Protein AF-A0A1Q7WJW2-F1 (afdb_monomer)

Mean predicted aligned error: 6.08 Å

Nearest PDB structures (foldseek):
  6jx6-assembly1_A  TM=2.448E-01  e=3.900E+00  Homo sapiens
  6v1v-assembly1_A  TM=2.807E-01  e=9.967E+00  Bacillus thuringiensis

Structure (mmCIF, N/CA/C/O backbone):
data_AF-A0A1Q7WJW2-F1
#
_entry.id   AF-A0A1Q7WJW2-F1
#
loop_
_atom_site.group_PDB
_atom_site.id
_atom_site.type_symbol
_atom_site.label_atom_id
_atom_site.label_alt_id
_atom_site.label_comp_id
_atom_site.label_asym_id
_atom_site.label_entity_id
_atom_site.label_seq_id
_atom_site.pdbx_PDB_ins_code
_atom_site.Cartn_x
_atom_site.Cartn_y
_atom_site.Cartn_z
_atom_site.occupancy
_atom_site.B_iso_or_equiv
_atom_site.auth_seq_id
_atom_site.auth_comp_id
_atom_site.auth_asym_id
_atom_site.auth_atom_id
_atom_site.pdbx_PDB_model_num
ATOM 1 N N . MET A 1 1 ? 32.948 28.980 -20.065 1.00 37.31 1 MET A N 1
ATOM 2 C CA . MET A 1 1 ? 31.942 28.128 -20.731 1.00 37.31 1 MET A CA 1
ATOM 3 C C . MET A 1 1 ? 31.230 27.360 -19.640 1.00 37.31 1 MET A C 1
ATOM 5 O O . MET A 1 1 ? 31.871 26.592 -18.935 1.00 37.31 1 MET A O 1
ATOM 9 N N . SER A 1 2 ? 29.966 27.698 -19.412 1.00 42.59 2 SER A N 1
ATOM 10 C CA . SER A 1 2 ? 29.144 27.151 -18.337 1.00 42.59 2 SER A CA 1
ATOM 11 C C . SER A 1 2 ? 28.690 25.743 -18.708 1.00 42.59 2 SER A C 1
ATOM 13 O O . SER A 1 2 ? 27.810 25.593 -19.547 1.00 42.59 2 SER A O 1
ATOM 15 N N . ASN A 1 3 ? 29.273 24.720 -18.085 1.00 44.12 3 ASN A N 1
ATOM 16 C CA . ASN A 1 3 ? 28.692 23.379 -18.080 1.00 44.12 3 ASN A CA 1
ATOM 17 C C . ASN A 1 3 ? 27.648 23.322 -16.958 1.00 44.12 3 ASN A C 1
ATOM 19 O O . ASN A 1 3 ? 27.916 22.808 -15.877 1.00 44.12 3 ASN A O 1
ATOM 23 N N . MET A 1 4 ? 26.467 23.893 -17.202 1.00 45.50 4 MET A N 1
ATOM 24 C CA . MET A 1 4 ? 25.261 23.477 -16.486 1.00 45.50 4 MET A CA 1
ATOM 25 C C . MET A 1 4 ? 24.788 22.208 -17.185 1.00 45.50 4 MET A C 1
ATOM 27 O O . MET A 1 4 ? 24.031 22.258 -18.144 1.00 45.50 4 MET A O 1
ATOM 31 N N . SER A 1 5 ? 25.351 21.074 -16.778 1.00 45.34 5 SER A N 1
ATOM 32 C CA . SER A 1 5 ? 24.809 19.770 -17.132 1.00 45.34 5 SER A CA 1
ATOM 33 C C . SER A 1 5 ? 23.438 19.650 -16.478 1.00 45.34 5 SER A C 1
ATOM 35 O O . SER A 1 5 ? 23.337 19.627 -15.252 1.00 45.34 5 SER A O 1
ATOM 37 N N . ASP A 1 6 ? 22.412 19.627 -17.321 1.00 40.34 6 ASP A N 1
ATOM 38 C CA . ASP A 1 6 ? 21.013 19.401 -16.995 1.00 40.34 6 ASP A CA 1
ATOM 39 C C . ASP A 1 6 ? 20.859 18.199 -16.054 1.00 40.34 6 ASP A C 1
ATOM 41 O O . ASP A 1 6 ? 20.886 17.039 -16.468 1.00 40.34 6 ASP A O 1
ATOM 45 N N . HIS A 1 7 ? 20.687 18.467 -14.760 1.00 39.66 7 HIS A N 1
ATOM 46 C CA . HIS A 1 7 ? 20.266 17.463 -13.790 1.00 39.66 7 HIS A CA 1
ATOM 47 C C . HIS A 1 7 ? 18.768 17.203 -13.963 1.00 39.66 7 HIS A C 1
ATOM 49 O O . HIS A 1 7 ? 17.959 17.541 -13.104 1.00 39.66 7 HIS A O 1
ATOM 55 N N . SER A 1 8 ? 18.384 16.600 -15.087 1.00 45.78 8 SER A N 1
ATOM 56 C CA . SER A 1 8 ? 17.095 15.925 -15.183 1.00 45.78 8 SER A CA 1
ATOM 57 C C . SER A 1 8 ? 17.218 14.639 -14.363 1.00 45.78 8 SER A C 1
ATOM 59 O O . SER A 1 8 ? 17.677 13.608 -14.852 1.00 45.78 8 SER A O 1
ATOM 61 N N . SER A 1 9 ? 16.947 14.729 -13.057 1.00 52.88 9 SER A N 1
ATOM 62 C CA . SER A 1 9 ? 16.946 13.564 -12.176 1.00 52.88 9 SER A CA 1
ATOM 63 C C . SER A 1 9 ? 15.773 12.671 -12.571 1.00 52.88 9 SER A C 1
ATOM 65 O O . SER A 1 9 ? 14.642 12.893 -12.148 1.00 52.88 9 SER A O 1
ATOM 67 N N . SER A 1 10 ? 16.020 11.671 -13.414 1.00 63.91 10 SER A N 1
ATOM 68 C CA . SER A 1 10 ? 15.048 10.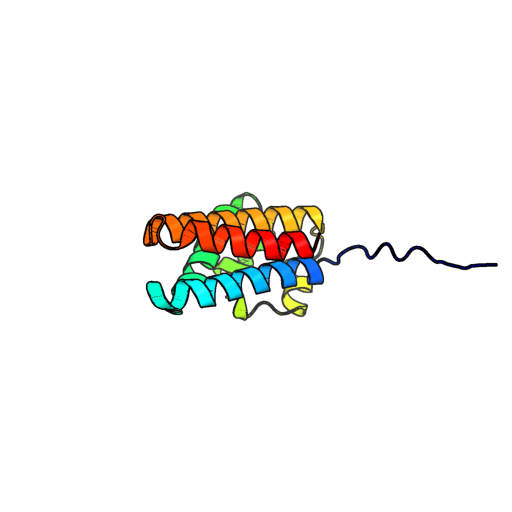611 -13.660 1.00 63.91 10 SER A CA 1
ATOM 69 C C . SER A 1 10 ? 14.751 9.912 -12.331 1.00 63.91 10 SER A C 1
ATOM 71 O O . SER A 1 10 ? 15.656 9.305 -11.752 1.00 63.91 10 SER A O 1
ATOM 73 N N . VAL A 1 11 ? 13.512 10.008 -11.845 1.00 79.12 11 VAL A N 1
ATOM 74 C CA . VAL A 1 11 ? 13.077 9.333 -10.616 1.00 79.12 11 VAL A CA 1
ATOM 75 C C . VAL A 1 11 ? 13.281 7.823 -10.781 1.00 79.12 11 VAL A C 1
ATOM 77 O O . VAL A 1 11 ? 12.795 7.228 -11.745 1.00 79.12 11 VAL A O 1
ATOM 80 N N . SER A 1 12 ? 14.036 7.197 -9.876 1.00 86.56 12 SER A N 1
ATOM 81 C CA . SER A 1 12 ? 14.317 5.757 -9.912 1.00 86.56 12 SER A CA 1
ATOM 82 C C . SER A 1 12 ? 13.131 4.938 -9.387 1.00 86.56 12 SER A C 1
ATOM 84 O O . SER A 1 12 ? 12.283 5.438 -8.648 1.00 86.56 12 SER A O 1
ATOM 86 N N . ARG A 1 13 ? 13.075 3.641 -9.718 1.00 88.94 13 ARG A N 1
ATOM 87 C CA . ARG A 1 13 ? 12.036 2.728 -9.195 1.00 88.94 13 ARG A CA 1
ATOM 88 C C . ARG A 1 13 ? 12.078 2.627 -7.677 1.00 88.94 13 ARG A C 1
ATOM 90 O O . ARG A 1 13 ? 11.033 2.545 -7.047 1.00 88.94 13 ARG A O 1
ATOM 97 N N . GLU A 1 14 ? 13.271 2.654 -7.097 1.00 89.44 14 GLU A N 1
ATOM 98 C CA . GLU A 1 14 ? 13.473 2.680 -5.652 1.00 89.44 14 GLU A CA 1
ATOM 99 C C . GLU A 1 14 ? 12.909 3.960 -5.032 1.00 89.44 14 GLU A C 1
ATOM 101 O O . GLU A 1 14 ? 12.281 3.884 -3.982 1.00 89.44 14 GLU A O 1
ATOM 106 N N . GLN A 1 15 ? 13.070 5.114 -5.689 1.00 90.25 15 GLN A N 1
ATOM 107 C CA . GLN A 1 15 ? 12.482 6.374 -5.223 1.00 90.25 15 GLN A CA 1
ATOM 108 C C . GLN A 1 15 ? 10.952 6.343 -5.294 1.00 90.25 15 GLN A C 1
ATOM 110 O O . GLN A 1 15 ? 10.302 6.733 -4.326 1.00 90.25 15 GLN A O 1
ATOM 115 N N . VAL A 1 16 ? 10.383 5.825 -6.390 1.00 91.31 16 VAL A N 1
ATOM 116 C CA . VAL A 1 16 ? 8.930 5.618 -6.508 1.00 91.31 16 VAL A CA 1
ATOM 117 C C . VAL A 1 16 ? 8.446 4.664 -5.415 1.00 91.31 16 VAL A C 1
ATOM 119 O O . VAL A 1 16 ? 7.561 5.013 -4.646 1.00 91.31 16 VAL A O 1
ATOM 122 N N . ALA A 1 17 ? 9.046 3.482 -5.275 1.00 92.19 17 ALA A N 1
ATOM 123 C CA . ALA A 1 17 ? 8.635 2.517 -4.258 1.00 92.19 17 ALA A CA 1
ATOM 124 C C . ALA A 1 17 ? 8.719 3.106 -2.838 1.00 92.19 17 ALA A C 1
ATOM 126 O O . ALA A 1 17 ? 7.765 2.991 -2.073 1.00 92.19 17 ALA A O 1
ATOM 127 N N . GLU A 1 18 ? 9.813 3.791 -2.497 1.00 92.25 18 GLU A N 1
ATOM 128 C CA . GLU A 1 18 ? 9.989 4.439 -1.192 1.00 92.25 18 GLU A CA 1
ATOM 129 C C . GLU A 1 18 ? 8.928 5.520 -0.927 1.00 92.25 18 GLU A C 1
ATOM 131 O O . GLU A 1 18 ? 8.419 5.606 0.192 1.00 92.25 18 GLU A O 1
ATOM 136 N N . ALA A 1 19 ? 8.544 6.305 -1.939 1.00 91.94 19 ALA A N 1
ATOM 137 C CA . ALA A 1 19 ? 7.468 7.293 -1.837 1.00 91.94 19 ALA A CA 1
ATOM 138 C C . ALA A 1 19 ? 6.151 6.658 -1.367 1.00 91.94 19 ALA A C 1
ATOM 140 O O . ALA A 1 19 ? 5.553 7.087 -0.377 1.00 91.94 19 ALA A O 1
ATOM 141 N N . TYR A 1 20 ? 5.732 5.579 -2.027 1.00 92.94 20 TYR A N 1
ATOM 142 C CA . TYR A 1 20 ? 4.495 4.881 -1.679 1.00 92.94 20 TYR A CA 1
ATOM 143 C C . TYR A 1 20 ? 4.606 4.102 -0.364 1.00 92.94 20 TYR A C 1
ATOM 145 O O . TYR A 1 20 ? 3.644 4.051 0.400 1.00 92.94 20 TYR A O 1
ATOM 153 N N . LEU A 1 21 ? 5.776 3.545 -0.030 1.00 92.94 21 LEU A N 1
ATOM 154 C CA . LEU A 1 21 ? 5.993 2.927 1.284 1.00 92.94 21 LEU A CA 1
ATOM 155 C C . LEU A 1 21 ? 5.841 3.946 2.420 1.00 92.94 21 LEU A C 1
ATOM 157 O O . LEU A 1 21 ? 5.286 3.615 3.470 1.00 92.94 21 LEU A O 1
ATOM 161 N N . ARG A 1 22 ? 6.276 5.195 2.214 1.00 92.69 22 ARG A N 1
ATOM 162 C CA . ARG A 1 22 ? 6.026 6.295 3.158 1.00 92.69 22 ARG A CA 1
ATOM 163 C C . ARG A 1 22 ? 4.547 6.649 3.243 1.00 92.69 22 ARG A C 1
ATOM 16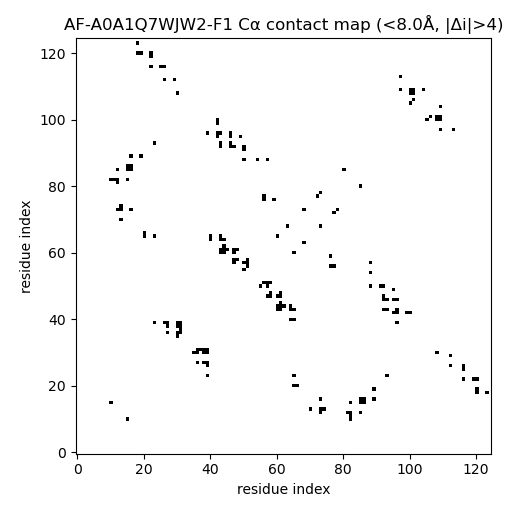5 O O . ARG A 1 22 ? 4.053 6.795 4.357 1.00 92.69 22 ARG A O 1
ATOM 172 N N . ALA A 1 23 ? 3.835 6.694 2.117 1.00 92.50 23 ALA A N 1
ATOM 173 C CA . ALA A 1 23 ? 2.386 6.891 2.111 1.00 92.50 23 ALA A CA 1
ATOM 174 C C . ALA A 1 23 ? 1.652 5.804 2.921 1.00 92.50 23 ALA A C 1
ATOM 176 O O . ALA A 1 23 ? 0.792 6.125 3.739 1.00 92.50 23 ALA A O 1
ATOM 177 N N . PHE A 1 24 ? 2.032 4.527 2.787 1.00 93.00 24 PHE A N 1
ATOM 178 C CA . PHE A 1 24 ? 1.443 3.450 3.595 1.00 93.00 24 PHE A CA 1
ATOM 179 C C . PHE A 1 24 ? 1.766 3.571 5.086 1.00 93.00 24 PHE A C 1
ATOM 181 O O . PHE A 1 24 ? 0.904 3.286 5.914 1.00 93.00 24 PHE A O 1
ATOM 188 N N . ARG A 1 25 ? 2.972 4.024 5.453 1.00 92.25 25 ARG A N 1
ATOM 189 C CA . ARG A 1 25 ? 3.313 4.317 6.858 1.00 92.25 25 ARG A CA 1
ATOM 190 C C . ARG A 1 25 ? 2.489 5.480 7.411 1.00 92.25 25 ARG A C 1
ATOM 192 O O . ARG A 1 25 ? 1.981 5.367 8.517 1.00 92.25 25 ARG A O 1
ATOM 199 N N . LEU A 1 26 ? 2.291 6.543 6.629 1.00 92.25 26 LEU A N 1
ATOM 200 C CA . LEU A 1 26 ? 1.419 7.652 7.018 1.00 92.25 26 LEU A CA 1
ATOM 201 C C . LEU A 1 26 ? -0.018 7.167 7.248 1.00 92.25 26 LEU A C 1
ATOM 203 O O . LEU A 1 26 ? -0.625 7.505 8.261 1.00 92.25 26 LEU A O 1
ATOM 207 N N . ILE A 1 27 ? -0.554 6.356 6.332 1.00 91.88 27 ILE A N 1
ATOM 208 C CA . ILE A 1 27 ? -1.869 5.731 6.514 1.00 91.88 27 ILE A CA 1
ATOM 209 C C . ILE A 1 27 ? -1.892 4.934 7.817 1.00 91.88 27 ILE A C 1
ATOM 211 O O . ILE A 1 27 ? -2.838 5.079 8.58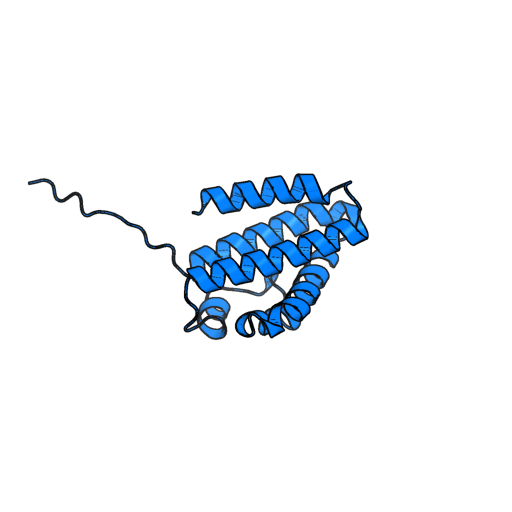4 1.00 91.88 27 ILE A O 1
ATOM 215 N N . ASP A 1 28 ? -0.854 4.148 8.101 1.00 91.94 28 ASP A N 1
ATOM 216 C CA . ASP A 1 28 ? -0.779 3.356 9.327 1.00 91.94 28 ASP A CA 1
ATOM 217 C C . ASP A 1 28 ? -0.826 4.205 10.591 1.00 91.94 28 ASP A C 1
ATOM 219 O O . ASP A 1 28 ? -1.631 3.936 11.486 1.00 91.94 28 ASP A O 1
ATOM 223 N N . ASP A 1 29 ? -0.053 5.286 10.626 1.00 91.81 29 ASP A N 1
ATOM 224 C CA . ASP A 1 29 ? -0.041 6.230 11.740 1.00 91.81 29 ASP A CA 1
ATOM 225 C C . ASP A 1 29 ? -1.411 6.901 11.936 1.00 91.81 29 ASP A C 1
ATOM 227 O O . ASP A 1 29 ? -1.859 7.099 13.069 1.00 91.81 29 ASP A O 1
ATOM 231 N N . ARG A 1 30 ? -2.108 7.234 10.841 1.00 90.62 30 ARG A N 1
ATOM 232 C CA . ARG A 1 30 ? -3.419 7.903 10.876 1.00 90.62 30 ARG A CA 1
ATOM 233 C C . ARG A 1 30 ? -4.579 6.958 11.180 1.00 90.62 30 ARG A C 1
ATOM 235 O O . ARG A 1 30 ? -5.540 7.372 11.825 1.00 90.62 30 ARG A O 1
ATOM 242 N N . VAL A 1 31 ? -4.501 5.707 10.736 1.00 89.94 31 VAL A N 1
ATOM 243 C CA . VAL A 1 31 ? -5.552 4.691 10.900 1.00 89.94 31 VAL A CA 1
ATOM 244 C C . VAL A 1 31 ? -5.434 3.964 12.241 1.00 89.94 31 VAL A C 1
ATOM 246 O O . VAL A 1 31 ? -6.458 3.608 12.830 1.00 89.94 31 VAL A O 1
ATOM 249 N N . THR A 1 32 ? -4.218 3.778 12.769 1.00 91.12 32 THR A N 1
ATOM 250 C CA . THR A 1 32 ? -3.961 3.040 14.021 1.00 91.12 32 THR A CA 1
ATOM 251 C C . THR A 1 32 ? -4.830 3.488 15.207 1.00 91.12 32 THR A C 1
ATOM 253 O O . THR A 1 32 ? -5.351 2.606 15.894 1.00 91.12 32 THR A O 1
ATOM 256 N N . PRO A 1 33 ? -5.064 4.791 15.465 1.00 90.50 33 PRO A N 1
ATOM 257 C CA . PRO A 1 33 ? -5.927 5.231 16.566 1.00 90.50 33 PRO A CA 1
ATOM 258 C C . PRO A 1 33 ? -7.389 4.773 16.458 1.00 90.50 33 PRO A C 1
ATOM 260 O O . PRO A 1 33 ? -8.074 4.699 17.474 1.00 90.50 33 PRO A O 1
ATOM 263 N N . TYR A 1 34 ? -7.864 4.470 15.248 1.00 87.75 34 TYR A N 1
ATOM 264 C CA . TYR A 1 34 ? -9.262 4.128 14.975 1.00 87.75 34 TYR A CA 1
ATOM 265 C C . TYR A 1 34 ? -9.468 2.626 14.791 1.00 87.75 34 TYR A C 1
ATOM 267 O O . TYR A 1 34 ? -10.450 2.075 15.280 1.00 87.75 34 TYR A O 1
ATOM 275 N N . LEU A 1 35 ? -8.548 1.965 14.083 1.00 87.44 35 LEU A N 1
ATOM 276 C CA . LEU A 1 35 ? -8.700 0.570 13.660 1.00 87.44 35 LEU A CA 1
ATOM 277 C C . LEU A 1 35 ? -7.585 -0.351 14.175 1.00 87.44 35 LEU A C 1
ATOM 279 O O . LEU A 1 35 ? -7.616 -1.553 13.922 1.00 87.44 35 LEU A O 1
ATOM 283 N N . GLY A 1 36 ? -6.594 0.181 14.891 1.00 90.06 36 GLY A N 1
ATOM 284 C CA . GLY A 1 36 ? -5.461 -0.582 15.409 1.00 90.06 36 GLY A CA 1
ATOM 285 C C . GLY A 1 36 ? -4.370 -0.884 14.374 1.00 90.06 36 GLY A C 1
ATOM 286 O O . GLY A 1 36 ? -4.580 -0.872 13.163 1.00 90.06 36 GLY A O 1
ATOM 287 N N . LYS A 1 37 ? -3.181 -1.211 14.891 1.00 81.12 37 LYS A N 1
ATOM 288 C CA . LYS A 1 37 ? -1.905 -1.307 14.153 1.00 81.12 37 LYS A CA 1
ATOM 289 C C . LYS A 1 37 ? -1.836 -2.406 13.080 1.00 81.12 37 LYS A C 1
ATOM 291 O O . LYS A 1 37 ? -0.944 -2.425 12.244 1.00 81.12 37 LYS A O 1
ATOM 296 N N . VAL A 1 38 ? -2.739 -3.385 13.120 1.00 85.31 38 VAL A N 1
ATOM 297 C CA . VAL A 1 38 ? -2.741 -4.503 12.155 1.00 85.31 38 VAL A CA 1
ATOM 298 C C . VAL A 1 38 ? -3.549 -4.157 10.902 1.00 85.31 38 VAL A C 1
ATOM 300 O O . VAL A 1 38 ? -3.356 -4.772 9.852 1.00 85.31 38 VAL A O 1
ATOM 303 N N . THR A 1 39 ? -4.424 -3.154 10.981 1.00 87.12 39 THR A N 1
ATOM 304 C CA . THR A 1 39 ? -5.416 -2.889 9.939 1.00 87.12 39 THR A CA 1
ATOM 305 C C . THR A 1 39 ?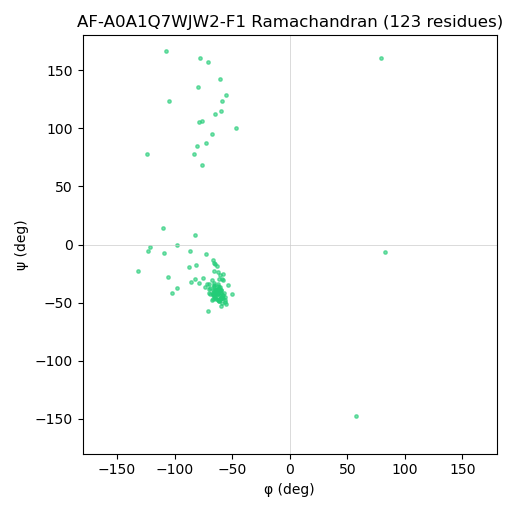 -4.780 -2.453 8.628 1.00 87.12 39 THR A C 1
ATOM 307 O O . THR A 1 39 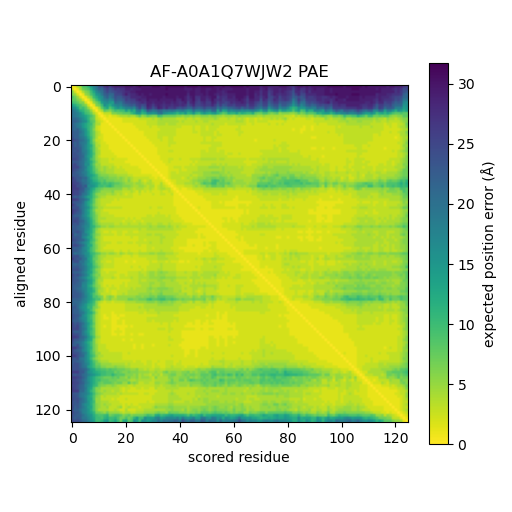? -5.135 -2.991 7.584 1.00 87.12 39 THR A O 1
ATOM 310 N N . THR A 1 40 ? -3.772 -1.585 8.657 1.00 87.44 40 THR A N 1
ATOM 311 C CA . THR A 1 40 ? -3.099 -1.116 7.434 1.00 87.44 40 THR A CA 1
ATOM 312 C C . THR A 1 40 ? -2.405 -2.244 6.690 1.00 87.44 40 THR A C 1
ATOM 314 O O . THR A 1 40 ? -2.502 -2.339 5.470 1.00 87.44 40 THR A O 1
ATOM 317 N N . ARG A 1 41 ? -1.776 -3.179 7.413 1.00 92.06 41 ARG A N 1
ATOM 318 C CA . ARG A 1 41 ? -1.184 -4.376 6.803 1.00 92.06 41 ARG A CA 1
ATOM 319 C C . ARG A 1 41 ? -2.240 -5.211 6.079 1.00 92.06 41 ARG A C 1
ATOM 321 O O . ARG A 1 41 ? -2.002 -5.631 4.950 1.00 92.06 41 ARG A O 1
ATOM 328 N N . VAL A 1 42 ? -3.389 -5.446 6.712 1.00 93.00 42 VAL A N 1
ATOM 329 C CA . VAL A 1 42 ? -4.482 -6.230 6.113 1.00 93.00 42 VAL A CA 1
ATOM 330 C C . VAL A 1 42 ? -5.092 -5.498 4.917 1.00 93.00 42 VAL A C 1
ATOM 332 O O . VAL A 1 42 ? -5.364 -6.133 3.900 1.00 93.00 42 VAL A O 1
ATOM 335 N N . LEU A 1 43 ? -5.247 -4.173 5.001 1.00 93.94 43 LEU A N 1
ATOM 336 C CA . LEU A 1 43 ? -5.709 -3.334 3.894 1.00 93.94 43 LEU A CA 1
ATOM 337 C C . LEU A 1 43 ? -4.776 -3.452 2.687 1.00 93.94 43 LEU A C 1
ATOM 339 O O . LEU A 1 43 ? -5.247 -3.774 1.601 1.00 93.94 43 LEU A O 1
ATOM 343 N N . VAL A 1 44 ? -3.464 -3.296 2.886 1.00 95.06 44 VAL A N 1
ATOM 344 C CA . VAL A 1 44 ? -2.466 -3.413 1.811 1.00 95.06 44 VAL A CA 1
ATOM 345 C C . VAL A 1 44 ? -2.449 -4.822 1.214 1.00 95.06 44 VAL A C 1
ATOM 347 O O . VAL A 1 44 ? -2.436 -4.970 -0.004 1.00 95.06 44 VAL A O 1
ATOM 350 N N . GLN A 1 45 ? -2.514 -5.873 2.037 1.00 96.19 45 GLN A N 1
ATOM 351 C CA . GLN A 1 45 ? -2.570 -7.260 1.554 1.00 96.19 45 GLN A CA 1
ATOM 352 C C . GLN A 1 45 ? -3.850 -7.550 0.753 1.00 96.19 45 GLN A C 1
ATOM 354 O O . GLN A 1 45 ? -3.809 -8.214 -0.286 1.00 96.19 45 GLN A O 1
ATOM 359 N N . GLY A 1 46 ? -4.995 -7.049 1.225 1.00 95.75 46 GLY A N 1
ATOM 360 C CA . GLY A 1 46 ? -6.281 -7.167 0.543 1.00 95.75 46 GLY A CA 1
ATOM 361 C C . GLY A 1 46 ? -6.307 -6.403 -0.779 1.00 95.75 46 GLY A C 1
ATOM 362 O O . GLY A 1 46 ? -6.726 -6.957 -1.796 1.00 95.75 46 GLY A O 1
ATOM 363 N N . ALA A 1 47 ? -5.794 -5.173 -0.781 1.00 96.56 47 ALA A N 1
ATOM 364 C CA . ALA A 1 47 ? -5.632 -4.345 -1.968 1.00 96.56 47 ALA A CA 1
ATOM 365 C C . ALA A 1 47 ? -4.707 -5.021 -2.990 1.00 96.56 47 ALA A C 1
ATOM 367 O O . ALA A 1 47 ? -5.086 -5.174 -4.149 1.00 96.56 47 ALA A O 1
ATOM 368 N N . ALA A 1 48 ? -3.557 -5.547 -2.551 1.00 97.06 48 ALA A N 1
ATOM 369 C CA . ALA A 1 48 ? -2.618 -6.278 -3.403 1.00 97.06 48 ALA A CA 1
ATOM 370 C C . ALA A 1 48 ? -3.285 -7.481 -4.078 1.00 97.06 48 ALA A C 1
ATOM 372 O O . ALA A 1 48 ? -3.111 -7.704 -5.275 1.00 97.06 48 ALA A O 1
ATOM 373 N N . LYS A 1 49 ? -4.115 -8.230 -3.339 1.00 96.75 49 LYS A N 1
ATOM 374 C CA . LYS A 1 49 ? -4.881 -9.345 -3.903 1.00 96.75 49 LYS A CA 1
ATOM 375 C C . LYS A 1 49 ? -5.826 -8.875 -5.014 1.00 96.75 49 LYS A C 1
ATOM 377 O O . LYS A 1 49 ? -5.886 -9.540 -6.047 1.00 96.75 49 LYS A O 1
ATOM 382 N N . ARG A 1 50 ? -6.525 -7.749 -4.827 1.00 96.38 50 ARG A N 1
ATOM 383 C CA . ARG A 1 50 ? -7.475 -7.195 -5.810 1.00 96.38 50 ARG A CA 1
ATOM 384 C C . ARG A 1 50 ? -6.786 -6.648 -7.057 1.00 96.38 50 ARG A C 1
ATOM 386 O O . ARG A 1 50 ? -7.231 -6.946 -8.158 1.00 96.38 50 ARG A O 1
ATOM 393 N N . VAL A 1 51 ? -5.675 -5.927 -6.905 1.00 97.19 51 VAL A N 1
ATOM 394 C CA . VAL A 1 51 ? -4.968 -5.337 -8.054 1.00 97.19 51 VAL A CA 1
ATOM 395 C C . VAL A 1 51 ? -4.061 -6.330 -8.785 1.00 97.19 51 VAL A C 1
ATOM 397 O O . VAL A 1 51 ? -3.703 -6.084 -9.933 1.00 97.19 51 VAL A O 1
ATOM 400 N N . SER A 1 52 ? -3.706 -7.466 -8.170 1.00 95.38 52 SER A N 1
ATOM 401 C CA . SER A 1 52 ? -2.750 -8.426 -8.752 1.00 95.38 52 SER A CA 1
ATOM 402 C C . SER A 1 52 ? -3.193 -9.083 -10.062 1.00 95.38 52 SER A C 1
ATOM 404 O O . SER A 1 52 ? -2.343 -9.579 -10.796 1.00 95.38 52 SER A O 1
ATOM 406 N N . SER A 1 53 ? -4.487 -9.067 -10.401 1.00 95.06 53 SER A N 1
ATOM 407 C CA . SER A 1 53 ? -4.946 -9.500 -11.729 1.00 95.06 53 SER A CA 1
ATOM 408 C C . SER A 1 53 ? -4.491 -8.556 -12.843 1.00 95.06 53 SER A C 1
ATOM 410 O O . SER A 1 53 ? -4.289 -9.001 -13.968 1.00 95.06 53 SER A O 1
ATOM 412 N N . THR A 1 54 ? -4.337 -7.269 -12.526 1.00 97.00 54 THR A N 1
ATOM 413 C CA . THR A 1 54 ? -3.928 -6.209 -13.461 1.00 97.00 54 THR A CA 1
ATOM 414 C C . THR A 1 54 ? -2.436 -5.911 -13.349 1.00 97.00 54 THR A C 1
ATOM 416 O O . THR A 1 54 ? -1.777 -5.701 -14.360 1.00 97.00 54 THR A O 1
ATOM 419 N N . TYR A 1 55 ? -1.890 -5.959 -12.130 1.00 96.75 55 TYR A N 1
ATOM 420 C CA . TYR A 1 55 ? -0.479 -5.716 -11.827 1.00 96.75 55 TYR A CA 1
ATOM 421 C C . TYR A 1 55 ? 0.129 -6.923 -11.089 1.00 96.75 55 TYR A C 1
ATOM 423 O O . TYR A 1 55 ? 0.296 -6.885 -9.864 1.00 96.75 55 TYR A O 1
ATOM 431 N N . P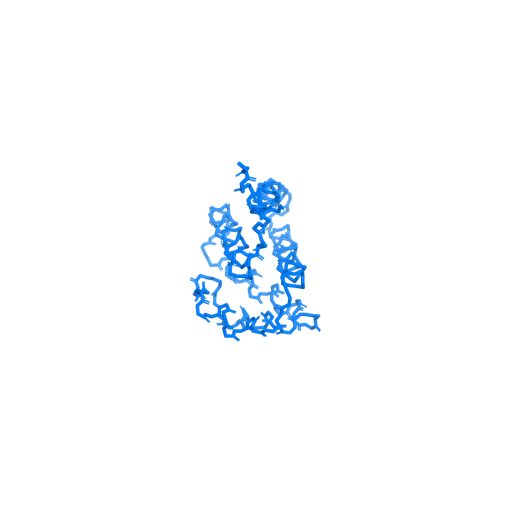RO A 1 56 ? 0.466 -8.021 -11.796 1.00 95.50 56 PRO A N 1
ATOM 432 C CA . PRO A 1 56 ? 0.927 -9.263 -11.167 1.00 95.50 56 PRO A CA 1
ATOM 433 C C . PRO A 1 56 ? 2.182 -9.099 -10.305 1.00 95.50 56 PRO A C 1
ATOM 435 O O . PRO A 1 56 ? 2.339 -9.795 -9.303 1.00 95.50 56 PRO A O 1
ATOM 438 N N . PHE A 1 57 ? 3.048 -8.142 -10.647 1.00 94.56 57 PHE A N 1
ATOM 439 C CA . PHE A 1 57 ? 4.268 -7.839 -9.897 1.00 94.56 57 PHE A CA 1
ATOM 440 C C . PHE A 1 57 ? 4.007 -7.274 -8.493 1.00 94.56 57 PHE A C 1
ATOM 442 O O . PHE A 1 57 ? 4.924 -7.257 -7.684 1.00 94.56 57 PHE A O 1
ATOM 449 N N . LEU A 1 58 ? 2.781 -6.848 -8.156 1.00 96.31 58 LEU A N 1
ATOM 450 C CA . LEU A 1 58 ? 2.413 -6.466 -6.786 1.00 96.31 58 LEU A CA 1
ATOM 451 C C . LEU A 1 58 ? 1.946 -7.652 -5.930 1.00 96.31 58 LEU A C 1
ATOM 453 O O . LEU A 1 58 ? 1.745 -7.497 -4.726 1.00 96.31 58 LEU A O 1
ATOM 457 N N . HIS A 1 59 ? 1.798 -8.854 -6.499 1.00 95.88 59 HIS A N 1
ATOM 458 C CA . HIS A 1 59 ? 1.276 -10.014 -5.770 1.00 95.88 59 HIS A CA 1
ATOM 459 C C . HIS A 1 59 ? 2.134 -10.406 -4.554 1.00 95.88 59 HIS A C 1
ATOM 461 O O . HIS A 1 59 ? 1.608 -10.959 -3.586 1.00 95.88 59 HIS A O 1
ATOM 467 N N . PHE A 1 60 ? 3.438 -10.100 -4.549 1.00 95.25 60 PHE A N 1
ATOM 468 C CA . PHE A 1 60 ? 4.302 -10.388 -3.398 1.00 95.25 60 PHE A CA 1
ATOM 469 C C . PHE A 1 60 ? 3.804 -9.710 -2.109 1.00 95.25 60 PHE A C 1
ATOM 471 O O . PHE A 1 60 ? 3.924 -10.304 -1.037 1.00 95.25 60 PHE A O 1
ATOM 478 N N . LEU A 1 61 ? 3.144 -8.548 -2.209 1.00 96.31 61 LEU A N 1
ATOM 479 C CA . LEU A 1 61 ? 2.559 -7.825 -1.073 1.00 96.31 61 LEU A CA 1
ATOM 480 C C . LEU A 1 61 ? 1.397 -8.571 -0.405 1.00 96.31 61 LEU A C 1
ATOM 482 O O . LEU A 1 61 ? 1.042 -8.262 0.726 1.00 96.31 61 LEU A O 1
ATOM 486 N N . VAL A 1 62 ? 0.818 -9.590 -1.051 1.00 96.19 62 VAL A N 1
ATOM 487 C CA . VAL A 1 62 ? -0.179 -10.469 -0.414 1.00 96.19 62 VAL A CA 1
ATOM 488 C C . VAL A 1 62 ? 0.459 -11.281 0.717 1.00 96.19 62 VAL A C 1
ATOM 490 O O . VAL A 1 62 ? -0.180 -11.549 1.735 1.00 96.19 62 VAL A O 1
ATOM 493 N N . LYS A 1 63 ? 1.726 -11.678 0.551 1.00 94.25 63 LYS A N 1
ATOM 494 C CA . LYS A 1 63 ? 2.456 -12.536 1.498 1.00 94.25 63 LYS A CA 1
ATOM 495 C C . LYS A 1 63 ? 3.491 -11.764 2.317 1.00 94.25 63 LYS A C 1
ATOM 497 O O . LYS A 1 63 ? 3.769 -12.158 3.446 1.00 94.25 63 LYS A O 1
ATOM 502 N N . MET A 1 64 ? 4.020 -10.671 1.774 1.00 94.75 64 MET A N 1
ATOM 503 C CA . MET A 1 64 ? 5.020 -9.817 2.403 1.00 94.75 64 MET A CA 1
ATOM 504 C C . MET A 1 64 ? 4.379 -8.510 2.893 1.00 94.75 64 MET A C 1
ATOM 506 O O . MET A 1 64 ? 3.774 -7.796 2.096 1.00 94.75 64 MET A O 1
ATOM 510 N N . PRO A 1 65 ? 4.498 -8.165 4.182 1.00 92.88 65 PRO A N 1
ATOM 511 C CA . PRO A 1 65 ? 4.072 -6.864 4.689 1.00 92.88 65 PRO A CA 1
ATOM 512 C C . PRO A 1 65 ? 4.832 -5.729 4.002 1.00 92.88 65 PRO A C 1
ATOM 514 O O . PRO A 1 65 ? 6.039 -5.833 3.807 1.00 92.88 65 PRO A O 1
ATOM 517 N N . TYR A 1 66 ? 4.167 -4.604 3.728 1.00 92.50 66 TYR A N 1
ATOM 518 C CA . TYR A 1 66 ? 4.841 -3.415 3.186 1.00 92.50 66 TYR A CA 1
ATOM 519 C C . TYR A 1 66 ? 5.971 -2.902 4.100 1.00 92.50 66 TYR A C 1
ATOM 521 O O . TYR A 1 66 ? 6.919 -2.285 3.628 1.00 92.50 66 TYR A O 1
ATOM 529 N N . THR A 1 67 ? 5.907 -3.180 5.407 1.00 92.50 67 THR A N 1
ATOM 530 C CA . THR A 1 67 ? 6.964 -2.844 6.375 1.00 92.50 67 THR A CA 1
ATOM 531 C C . THR A 1 67 ? 8.266 -3.604 6.141 1.00 92.50 67 THR A C 1
ATOM 533 O O . THR A 1 67 ? 9.317 -3.124 6.554 1.00 92.50 67 THR A O 1
ATOM 536 N N . ASP A 1 68 ? 8.193 -4.753 5.470 1.00 94.06 68 ASP A N 1
ATOM 537 C CA . ASP A 1 68 ? 9.326 -5.645 5.214 1.00 94.06 68 ASP A CA 1
ATOM 538 C C . ASP A 1 68 ? 9.903 -5.416 3.804 1.00 94.06 68 ASP A C 1
ATOM 540 O O . ASP A 1 68 ? 10.881 -6.049 3.405 1.00 94.06 68 ASP A O 1
ATOM 544 N N . VAL A 1 69 ? 9.311 -4.490 3.038 1.00 92.56 69 VAL A N 1
ATOM 545 C CA . VAL A 1 69 ? 9.785 -4.113 1.708 1.00 92.56 69 VAL A CA 1
ATOM 546 C C . VAL A 1 69 ? 10.972 -3.176 1.856 1.00 92.56 69 VAL A C 1
ATOM 548 O O . VAL A 1 69 ? 10.847 -2.003 2.203 1.00 92.56 69 VAL A O 1
ATOM 551 N N . VAL A 1 70 ? 12.144 -3.732 1.585 1.00 90.62 70 VAL A N 1
ATOM 552 C CA . VAL A 1 70 ? 13.435 -3.042 1.587 1.00 90.62 70 VAL A CA 1
ATOM 553 C C . VAL A 1 70 ? 13.940 -2.859 0.148 1.00 90.62 70 VAL A C 1
ATOM 555 O O . VAL A 1 70 ? 13.429 -3.516 -0.763 1.00 90.62 70 VAL A O 1
ATOM 558 N N . PRO A 1 71 ? 14.963 -2.018 -0.100 1.00 87.88 71 PRO A N 1
ATOM 559 C CA . PRO A 1 71 ? 15.456 -1.769 -1.457 1.00 87.88 71 PRO A CA 1
ATOM 560 C C . PRO A 1 71 ? 15.829 -3.030 -2.253 1.00 87.88 71 PRO A C 1
ATOM 562 O O . PRO A 1 71 ? 15.579 -3.088 -3.453 1.00 87.88 71 PRO A O 1
ATOM 565 N N . THR A 1 72 ? 16.363 -4.071 -1.605 1.00 89.94 72 THR A N 1
ATOM 566 C CA . THR A 1 72 ? 16.678 -5.345 -2.277 1.00 89.94 72 THR A CA 1
ATOM 567 C C . THR A 1 72 ? 15.424 -6.065 -2.776 1.00 89.94 72 THR A C 1
ATOM 569 O O . THR A 1 72 ? 15.409 -6.545 -3.905 1.00 89.94 72 THR A O 1
ATOM 572 N N . VAL A 1 73 ? 14.333 -6.054 -2.001 1.00 91.50 73 VAL A N 1
ATOM 573 C CA . VAL A 1 73 ? 13.033 -6.607 -2.423 1.00 91.50 73 VAL A CA 1
ATOM 574 C C . VAL A 1 73 ? 12.496 -5.847 -3.633 1.00 91.50 73 VAL A C 1
ATOM 576 O O . VAL A 1 73 ? 12.011 -6.467 -4.574 1.00 91.50 73 VAL A O 1
ATOM 579 N N . VAL A 1 74 ? 12.606 -4.514 -3.638 1.00 89.44 74 VAL A N 1
ATOM 580 C CA . VAL A 1 74 ? 12.202 -3.682 -4.784 1.00 89.44 74 VAL A CA 1
ATOM 581 C C . VAL A 1 74 ? 12.986 -4.077 -6.034 1.00 89.44 74 VAL A C 1
ATOM 583 O O . VAL A 1 74 ? 12.395 -4.270 -7.094 1.00 89.44 74 VAL A O 1
ATOM 586 N N . GLN A 1 75 ? 14.302 -4.252 -5.920 1.00 88.69 75 GLN A N 1
ATOM 587 C CA . GLN A 1 75 ? 15.131 -4.657 -7.054 1.00 88.69 75 GLN A CA 1
ATOM 588 C C . GLN A 1 75 ? 14.766 -6.043 -7.584 1.00 88.69 75 GLN A C 1
ATOM 590 O O . GLN A 1 75 ? 14.681 -6.208 -8.798 1.00 88.69 75 GLN A O 1
ATOM 595 N N . GLU A 1 76 ? 14.520 -7.010 -6.702 1.00 91.56 76 GLU A N 1
ATOM 596 C CA . GLU A 1 76 ? 14.176 -8.384 -7.074 1.00 91.56 76 GLU A CA 1
ATOM 597 C C . GLU A 1 76 ? 12.769 -8.480 -7.679 1.00 91.56 76 GLU A C 1
ATOM 599 O O . GLU A 1 76 ? 12.607 -8.923 -8.818 1.00 91.56 76 GLU A O 1
ATOM 604 N N . GLN A 1 77 ? 11.754 -8.037 -6.933 1.00 91.94 77 GLN A N 1
ATOM 605 C CA . GLN A 1 77 ? 10.340 -8.238 -7.269 1.00 91.94 77 GLN A CA 1
ATOM 606 C C . GLN A 1 77 ? 9.860 -7.322 -8.392 1.00 91.94 77 GLN A C 1
ATOM 608 O O . GLN A 1 77 ? 8.947 -7.680 -9.130 1.00 91.94 77 GLN A O 1
ATOM 613 N N . LEU A 1 78 ? 10.462 -6.137 -8.522 1.00 91.06 78 LEU A N 1
ATOM 614 C CA . LEU A 1 78 ? 10.040 -5.116 -9.482 1.00 91.06 78 LEU A CA 1
ATOM 615 C C . LEU A 1 78 ? 11.058 -4.950 -10.617 1.00 91.06 78 LEU A C 1
ATOM 617 O O . LEU A 1 78 ? 11.011 -3.959 -11.352 1.00 91.06 78 LEU A O 1
ATOM 621 N N . SER A 1 79 ? 11.993 -5.902 -10.763 1.00 87.06 79 SER A N 1
ATOM 622 C CA . SER A 1 79 ? 12.910 -5.973 -11.906 1.00 87.06 79 SER A CA 1
ATOM 623 C C . SER A 1 79 ? 12.128 -6.001 -13.223 1.00 87.06 79 SER A C 1
ATOM 625 O O . SER A 1 79 ? 11.190 -6.770 -13.399 1.00 87.06 79 SER A O 1
ATOM 627 N N . GLY A 1 80 ? 12.489 -5.116 -14.154 1.00 87.12 80 GLY A N 1
ATOM 628 C CA . GLY A 1 80 ? 11.852 -5.039 -15.473 1.00 87.12 80 GLY A CA 1
ATOM 629 C C . GLY A 1 80 ? 10.540 -4.247 -15.549 1.00 87.12 80 GLY A C 1
ATOM 630 O O . GLY A 1 80 ? 10.074 -4.008 -16.658 1.00 87.12 80 GLY A O 1
ATOM 631 N N . VAL A 1 81 ? 9.981 -3.781 -14.427 1.00 91.88 81 VAL A N 1
ATOM 632 C CA . VAL A 1 81 ? 8.809 -2.883 -14.420 1.00 91.88 81 VAL A CA 1
ATOM 633 C C . VAL A 1 81 ? 9.265 -1.454 -14.709 1.00 91.88 81 VAL A C 1
ATOM 635 O O . VAL A 1 81 ? 10.258 -1.003 -14.141 1.00 91.88 81 VAL A O 1
ATOM 638 N N . SER A 1 82 ? 8.568 -0.717 -15.573 1.00 92.19 82 SER A N 1
ATOM 639 C CA . SER A 1 82 ? 8.889 0.702 -15.795 1.00 92.19 82 SER A CA 1
ATOM 640 C C . SER A 1 82 ? 8.495 1.564 -14.587 1.00 92.19 82 SER A C 1
ATOM 642 O O . SER A 1 82 ? 7.615 1.202 -13.811 1.00 92.19 82 SER A O 1
ATOM 644 N N . THR A 1 83 ? 9.108 2.736 -14.414 1.00 90.94 83 THR A N 1
ATOM 645 C CA . THR A 1 83 ? 8.739 3.660 -13.322 1.00 90.94 83 THR A CA 1
ATOM 646 C C . THR A 1 83 ? 7.291 4.142 -13.432 1.00 90.94 83 THR A C 1
ATOM 648 O O . THR A 1 83 ? 6.616 4.265 -12.415 1.00 90.94 83 THR A O 1
ATOM 651 N N . ILE A 1 84 ? 6.800 4.349 -14.657 1.00 91.31 84 ILE A N 1
ATOM 652 C CA . ILE A 1 84 ? 5.422 4.772 -14.945 1.00 91.31 84 ILE A CA 1
ATOM 653 C C . ILE A 1 84 ? 4.427 3.670 -14.569 1.00 91.31 84 ILE A C 1
ATOM 655 O O . ILE A 1 84 ? 3.442 3.926 -13.883 1.00 91.31 84 ILE A O 1
ATOM 659 N N . GLU A 1 85 ? 4.699 2.434 -14.989 1.00 94.00 85 GLU A N 1
ATOM 660 C CA . GLU A 1 85 ? 3.858 1.280 -14.660 1.00 94.00 85 GLU A CA 1
ATOM 661 C C . GLU A 1 85 ? 3.859 0.997 -13.154 1.00 94.00 85 GLU A C 1
ATOM 663 O O . GLU A 1 85 ? 2.811 0.711 -12.578 1.00 94.00 85 GLU A O 1
ATOM 668 N N . LEU A 1 86 ? 5.015 1.142 -12.500 1.00 94.12 86 LEU A N 1
ATOM 669 C CA . LEU A 1 8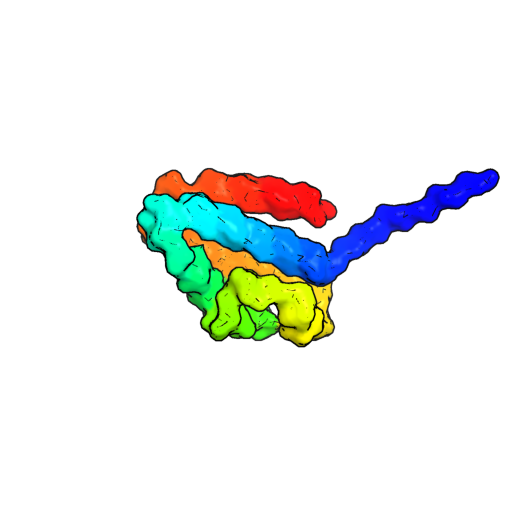6 ? 5.130 1.002 -11.054 1.00 94.12 86 LEU A CA 1
ATOM 670 C C . LEU A 1 86 ? 4.294 2.056 -10.315 1.00 94.12 86 LEU A C 1
ATOM 672 O O . LEU A 1 86 ? 3.561 1.698 -9.397 1.00 94.12 86 LEU A O 1
ATOM 676 N N . ALA A 1 87 ? 4.373 3.327 -10.720 1.00 92.50 87 ALA A N 1
ATOM 677 C CA . ALA A 1 87 ? 3.577 4.398 -10.122 1.00 92.50 87 ALA A CA 1
ATOM 678 C C . ALA A 1 87 ? 2.071 4.144 -10.300 1.00 92.50 87 ALA A C 1
ATOM 680 O O . ALA A 1 87 ? 1.335 4.149 -9.320 1.00 92.50 87 ALA A O 1
ATOM 681 N N . ALA A 1 88 ? 1.626 3.803 -11.515 1.00 94.81 88 ALA A N 1
ATOM 682 C CA . ALA A 1 88 ? 0.221 3.485 -11.786 1.00 94.81 88 ALA A CA 1
ATOM 683 C C . ALA A 1 88 ? -0.295 2.298 -10.951 1.00 94.81 88 ALA A C 1
ATOM 685 O O . ALA A 1 88 ? -1.424 2.316 -10.454 1.00 94.81 88 ALA A O 1
ATOM 686 N N . ALA A 1 89 ? 0.530 1.266 -10.769 1.00 95.88 89 ALA A N 1
ATOM 687 C CA . ALA A 1 89 ? 0.171 0.106 -9.965 1.00 95.88 89 ALA A CA 1
ATOM 688 C C . ALA A 1 89 ? 0.099 0.425 -8.467 1.00 95.88 89 ALA A C 1
ATOM 690 O O . ALA A 1 89 ? -0.816 -0.036 -7.783 1.00 95.88 89 ALA A O 1
ATOM 691 N N . LEU A 1 90 ? 1.048 1.211 -7.952 1.00 95.75 90 LEU A N 1
ATOM 692 C CA . LEU A 1 90 ? 1.065 1.632 -6.552 1.00 95.75 90 LEU A CA 1
ATOM 693 C C . LEU A 1 90 ? -0.055 2.637 -6.242 1.00 95.75 90 LEU A C 1
ATOM 695 O O . LEU A 1 90 ? -0.644 2.548 -5.166 1.00 95.75 90 LEU A O 1
ATOM 699 N N . ASP A 1 91 ? -0.425 3.500 -7.190 1.00 95.88 91 ASP A N 1
ATOM 700 C CA . ASP A 1 91 ? -1.632 4.328 -7.105 1.00 95.88 91 ASP A CA 1
ATOM 701 C C . ASP A 1 91 ? -2.887 3.463 -7.029 1.00 95.88 91 ASP A C 1
ATOM 703 O O . ASP A 1 91 ? -3.706 3.648 -6.132 1.00 95.88 91 ASP A O 1
ATOM 707 N N . ALA A 1 92 ? -3.039 2.470 -7.911 1.00 97.19 92 ALA A N 1
ATOM 708 C CA . ALA A 1 92 ? -4.189 1.567 -7.863 1.00 97.19 92 ALA A CA 1
ATOM 709 C C . ALA A 1 92 ? -4.268 0.812 -6.524 1.00 97.19 92 ALA A C 1
ATOM 711 O O . ALA A 1 92 ? -5.339 0.702 -5.927 1.00 97.19 92 ALA A O 1
ATOM 712 N N . LEU A 1 93 ? -3.125 0.338 -6.018 1.00 97.31 93 LEU A N 1
ATOM 713 C CA . LEU A 1 93 ? -3.021 -0.286 -4.699 1.00 97.31 93 LEU A CA 1
ATOM 714 C C . LEU A 1 93 ? -3.465 0.675 -3.583 1.00 97.31 93 LEU A C 1
ATOM 716 O O . LEU A 1 93 ? -4.194 0.280 -2.674 1.00 97.31 93 LEU A O 1
ATOM 720 N N . LEU A 1 94 ? -3.046 1.936 -3.658 1.00 95.69 94 LEU A N 1
ATOM 721 C CA . LEU A 1 94 ? -3.387 2.976 -2.697 1.00 95.69 94 LEU A CA 1
ATOM 722 C C . LEU A 1 94 ? -4.885 3.324 -2.719 1.00 95.69 94 LEU A C 1
ATOM 724 O O . LEU A 1 94 ? -5.498 3.429 -1.656 1.00 95.69 94 LEU A O 1
ATOM 728 N N . GLN A 1 95 ? -5.495 3.437 -3.900 1.00 95.81 95 GLN A N 1
ATOM 729 C CA . GLN A 1 95 ? -6.939 3.666 -4.041 1.00 95.81 95 GLN A CA 1
ATOM 730 C C . GLN A 1 95 ? -7.756 2.531 -3.411 1.00 95.81 95 GLN A C 1
ATOM 732 O O . GLN A 1 95 ? -8.728 2.777 -2.697 1.00 95.81 95 GLN A O 1
ATOM 737 N N . GLU A 1 96 ? -7.322 1.285 -3.593 1.00 96.50 96 GLU A N 1
ATOM 738 C CA . GLU A 1 96 ? -7.942 0.115 -2.965 1.00 96.50 96 GLU A CA 1
ATOM 739 C C . GLU A 1 96 ? -7.800 0.103 -1.434 1.00 96.50 96 GLU A C 1
ATOM 741 O O . GLU A 1 96 ? -8.704 -0.358 -0.728 1.00 96.50 96 GLU A O 1
ATOM 746 N N . CYS A 1 97 ? -6.694 0.630 -0.899 1.00 94.88 97 CYS A N 1
ATOM 747 C CA . CYS A 1 97 ? -6.549 0.863 0.538 1.00 94.88 97 CYS A CA 1
ATOM 748 C C . CYS A 1 97 ? -7.547 1.921 1.027 1.00 94.88 97 CYS A C 1
ATOM 750 O O . CYS A 1 97 ? -8.222 1.693 2.030 1.00 94.88 97 CYS A O 1
ATOM 752 N N . PHE A 1 98 ? -7.691 3.046 0.319 1.00 94.44 98 PHE A N 1
ATOM 753 C CA . PHE A 1 98 ? -8.644 4.100 0.683 1.00 94.44 98 PHE A CA 1
ATOM 754 C C . PHE A 1 98 ? -10.098 3.649 0.615 1.00 94.44 98 PHE A C 1
ATOM 756 O O . PHE A 1 98 ? -10.871 3.988 1.512 1.00 94.44 98 PHE A O 1
ATOM 763 N N . ALA A 1 99 ? -10.459 2.845 -0.386 1.00 94.12 99 ALA A N 1
ATOM 764 C CA . ALA A 1 99 ? -11.769 2.210 -0.454 1.00 94.12 99 ALA A CA 1
ATOM 765 C C . ALA A 1 99 ? -12.033 1.372 0.809 1.00 94.12 99 ALA A C 1
ATOM 767 O O . ALA A 1 99 ? -13.052 1.564 1.468 1.00 94.12 99 ALA A O 1
ATOM 768 N N . GLY A 1 100 ? -11.069 0.538 1.219 1.00 93.38 100 GLY A N 1
ATOM 769 C CA . GLY A 1 100 ? -11.183 -0.258 2.443 1.00 93.38 100 GLY A CA 1
ATOM 770 C C . GLY A 1 100 ? -11.259 0.580 3.726 1.00 93.38 100 GLY A C 1
ATOM 771 O O . GLY A 1 100 ? -12.046 0.269 4.614 1.00 93.38 100 GLY A O 1
ATOM 772 N N . ILE A 1 101 ? -10.498 1.675 3.834 1.00 92.88 101 ILE A N 1
ATOM 773 C CA . ILE A 1 101 ? -10.611 2.598 4.979 1.00 92.88 101 ILE A CA 1
ATOM 774 C C . ILE A 1 101 ? -12.009 3.214 5.007 1.00 92.88 101 ILE A C 1
ATOM 776 O O . ILE A 1 101 ? -12.663 3.194 6.045 1.00 92.88 101 ILE A O 1
ATOM 780 N N . LYS A 1 102 ? -12.499 3.708 3.866 1.00 92.75 102 LYS A N 1
ATOM 781 C CA . LYS A 1 102 ? -13.833 4.301 3.755 1.00 92.75 102 LYS A CA 1
ATOM 782 C C . LYS A 1 102 ? -14.937 3.307 4.115 1.00 92.75 102 LYS A C 1
ATOM 784 O O . LYS A 1 102 ? -15.886 3.689 4.791 1.00 92.75 102 LYS A O 1
ATOM 789 N N . GLU A 1 103 ? -14.813 2.043 3.725 1.00 92.75 103 GLU A N 1
ATOM 790 C CA . GLU A 1 103 ? -15.748 0.986 4.135 1.00 92.75 103 GLU A CA 1
ATOM 791 C C . GLU A 1 103 ? -15.765 0.780 5.658 1.00 92.75 103 GLU A C 1
ATOM 793 O O . GLU A 1 103 ? -16.830 0.578 6.239 1.00 92.75 103 GLU A O 1
ATOM 798 N N . LEU A 1 104 ? -14.604 0.862 6.313 1.00 90.56 104 LEU A N 1
ATOM 799 C CA . LEU A 1 104 ? -14.466 0.626 7.754 1.00 90.56 104 LEU A CA 1
ATOM 800 C C . LEU A 1 104 ? -14.816 1.848 8.613 1.00 90.56 104 LEU A C 1
ATOM 802 O O . LEU A 1 104 ? -15.249 1.687 9.753 1.00 90.56 104 LEU A O 1
ATOM 806 N N . THR A 1 105 ? -14.614 3.064 8.100 1.00 88.56 105 THR A N 1
ATOM 807 C CA . THR A 1 105 ? -14.713 4.304 8.894 1.00 88.56 105 THR A CA 1
ATOM 808 C C . THR A 1 105 ? -15.712 5.323 8.362 1.00 88.56 105 THR A C 1
ATOM 810 O O . THR A 1 105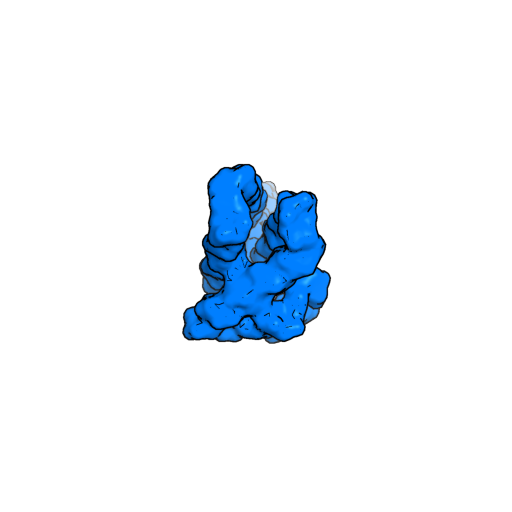 ? -15.897 6.373 8.977 1.00 88.56 105 THR A O 1
ATOM 813 N N . GLY A 1 106 ? -16.309 5.076 7.196 1.00 86.44 106 GLY A N 1
ATOM 814 C CA . GLY A 1 106 ? -17.010 6.109 6.441 1.00 86.44 106 GLY A CA 1
ATOM 815 C C . GLY A 1 106 ? -16.088 7.289 6.118 1.00 86.44 106 GLY A C 1
ATOM 816 O O . GLY A 1 106 ? -14.871 7.140 5.979 1.00 86.44 106 G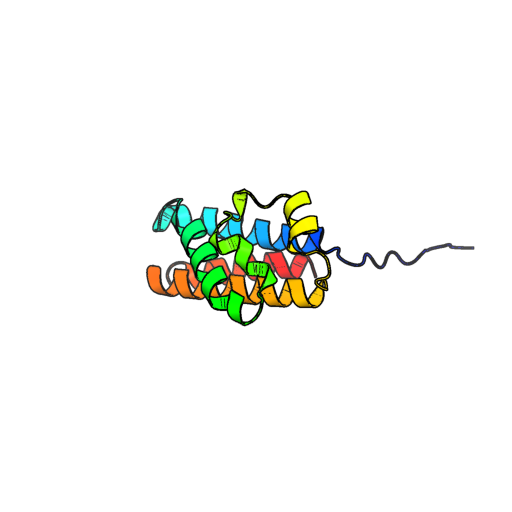LY A O 1
ATOM 817 N N . ASP A 1 107 ? -16.669 8.485 6.062 1.00 88.69 107 ASP A N 1
ATOM 818 C CA . ASP A 1 107 ? -15.948 9.724 5.746 1.00 88.69 107 ASP A CA 1
ATOM 819 C C . ASP A 1 107 ? -15.217 10.343 6.955 1.00 88.69 107 ASP A C 1
ATOM 821 O O . ASP A 1 107 ? -14.690 11.449 6.856 1.00 88.69 107 ASP A O 1
ATOM 825 N N . LEU A 1 108 ? -15.157 9.647 8.099 1.00 82.75 108 LEU A N 1
ATOM 826 C CA . LEU A 1 108 ? -14.555 10.177 9.328 1.00 82.75 108 LEU A CA 1
ATOM 827 C C . LEU A 1 108 ? -13.057 10.477 9.168 1.00 82.75 108 LEU A C 1
ATOM 829 O O . LEU A 1 108 ? -12.581 11.494 9.667 1.00 82.75 108 LEU A O 1
ATOM 833 N N . ILE A 1 109 ? -12.323 9.584 8.493 1.00 85.25 109 ILE A N 1
ATOM 834 C CA . ILE A 1 109 ? -10.866 9.707 8.322 1.00 85.25 109 ILE A CA 1
ATOM 835 C C . ILE A 1 109 ? -10.385 9.517 6.881 1.00 85.25 109 ILE A C 1
ATOM 837 O O . ILE A 1 109 ? -9.317 10.021 6.546 1.00 85.25 109 ILE A O 1
ATOM 841 N N . ALA A 1 110 ? -11.139 8.829 6.014 1.00 83.00 110 ALA A N 1
ATOM 842 C CA . ALA A 1 110 ? -10.663 8.511 4.666 1.00 83.00 110 ALA A CA 1
ATOM 843 C C . ALA A 1 110 ? -10.372 9.763 3.807 1.00 83.00 110 ALA A C 1
ATOM 845 O O . ALA A 1 110 ? -9.265 9.833 3.273 1.00 83.00 110 ALA A O 1
ATOM 846 N N . PRO A 1 111 ? -11.265 10.776 3.707 1.00 84.69 111 PRO A N 1
ATOM 847 C CA . PRO A 1 111 ? -10.987 11.961 2.889 1.00 84.69 111 PRO A CA 1
ATOM 848 C C . PRO A 1 111 ? -9.790 12.798 3.389 1.00 84.69 111 PRO A C 1
ATOM 850 O O . PRO A 1 111 ? -8.899 13.076 2.591 1.00 84.69 111 PRO A O 1
ATOM 853 N N . PRO A 1 112 ? -9.664 13.131 4.694 1.00 86.62 112 PRO A N 1
ATOM 854 C CA . PRO A 1 112 ? -8.493 13.865 5.184 1.00 86.62 112 PRO A CA 1
ATOM 855 C C . PRO A 1 112 ? -7.155 13.146 4.956 1.00 86.62 112 PRO A C 1
ATOM 857 O O . PRO A 1 112 ? -6.161 13.796 4.628 1.00 86.62 112 PRO A O 1
ATOM 860 N N . ILE A 1 113 ? -7.113 11.816 5.123 1.00 88.88 113 ILE A N 1
ATOM 861 C CA . ILE A 1 113 ? -5.890 11.028 4.893 1.00 88.88 113 ILE A CA 1
ATOM 862 C C . ILE A 1 113 ? -5.567 10.979 3.396 1.00 88.88 113 ILE A C 1
ATOM 864 O O . ILE A 1 113 ? -4.400 11.089 3.025 1.00 88.88 113 ILE A O 1
ATOM 868 N N . TYR A 1 114 ? -6.585 10.862 2.539 1.00 88.88 114 TYR A N 1
ATOM 869 C CA . TYR A 1 114 ? -6.426 10.909 1.086 1.00 88.88 114 TYR A CA 1
ATOM 870 C C . TYR A 1 114 ? -5.734 12.194 0.630 1.00 88.88 114 TYR A C 1
ATOM 872 O O . TYR A 1 114 ? -4.735 12.139 -0.091 1.00 88.88 114 TYR A O 1
ATOM 880 N N . ASP A 1 115 ? -6.209 13.344 1.108 1.00 89.06 115 ASP A N 1
ATOM 881 C CA . ASP A 1 115 ? -5.638 14.647 0.761 1.00 89.06 115 ASP A CA 1
ATOM 882 C C . ASP A 1 115 ? -4.203 14.808 1.293 1.00 89.06 115 ASP A C 1
ATOM 884 O O . ASP A 1 115 ? -3.352 15.439 0.664 1.00 89.06 115 ASP A O 1
ATOM 888 N N . GLU A 1 116 ? -3.900 14.264 2.476 1.00 91.50 116 GLU A N 1
ATOM 889 C CA . GLU A 1 116 ? -2.544 14.277 3.039 1.00 91.50 116 GLU A CA 1
ATOM 890 C C . GLU A 1 116 ? -1.574 13.419 2.219 1.00 91.50 116 GLU A C 1
ATOM 892 O O . GLU A 1 116 ? -0.497 13.896 1.861 1.00 91.50 116 GLU A O 1
ATOM 897 N N . VAL A 1 117 ? -1.970 12.194 1.871 1.00 91.12 117 VAL A N 1
ATOM 898 C CA . VAL A 1 117 ? -1.150 11.282 1.065 1.00 91.12 117 VAL A CA 1
ATOM 899 C C . VAL A 1 117 ? -0.941 11.825 -0.346 1.00 91.12 117 VAL A C 1
ATOM 901 O O . VAL A 1 117 ? 0.190 11.828 -0.828 1.00 91.12 117 VAL A O 1
ATOM 904 N N . THR A 1 118 ? -1.995 12.329 -0.992 1.00 89.94 118 THR A N 1
ATOM 905 C CA . THR A 1 118 ? -1.908 12.873 -2.358 1.00 89.94 118 THR A CA 1
ATOM 906 C C . THR A 1 118 ? -0.908 14.025 -2.415 1.00 89.94 118 THR A C 1
ATOM 908 O O . THR A 1 118 ? -0.003 14.009 -3.243 1.00 89.94 118 THR A O 1
ATOM 911 N N . ARG A 1 119 ? -0.963 14.956 -1.450 1.00 89.19 119 ARG A N 1
ATOM 912 C CA . ARG A 1 119 ? 0.013 16.055 -1.357 1.00 89.19 119 ARG A CA 1
ATOM 913 C C . ARG A 1 119 ? 1.450 15.580 -1.133 1.00 89.19 119 ARG A C 1
ATOM 915 O O . ARG A 1 119 ? 2.373 16.228 -1.615 1.00 89.19 119 ARG A O 1
ATOM 922 N N . GLN A 1 120 ? 1.668 14.490 -0.392 1.00 87.25 120 GLN A N 1
ATOM 923 C CA . GLN A 1 120 ? 3.016 13.929 -0.225 1.00 87.25 120 GLN A CA 1
ATOM 924 C C . GLN A 1 120 ? 3.551 13.315 -1.522 1.00 87.25 120 GLN A C 1
ATOM 926 O O . GLN A 1 120 ? 4.740 13.442 -1.802 1.00 87.25 120 GLN A O 1
ATOM 931 N N . LEU A 1 121 ? 2.690 12.664 -2.307 1.00 86.81 121 LEU A N 1
ATOM 932 C CA . LEU A 1 121 ? 3.076 12.055 -3.580 1.00 86.81 121 LEU A CA 1
ATOM 933 C C . LEU A 1 121 ? 3.305 13.103 -4.678 1.00 86.81 121 LEU A C 1
ATOM 935 O O . LEU A 1 121 ? 4.257 12.972 -5.440 1.00 86.81 121 LEU A O 1
ATOM 939 N N . GLU A 1 122 ? 2.515 14.180 -4.708 1.00 84.31 122 GLU A N 1
ATOM 940 C CA . GLU A 1 122 ? 2.708 15.314 -5.628 1.00 84.31 122 GLU A CA 1
ATOM 941 C C . GLU A 1 122 ? 4.058 16.021 -5.431 1.00 84.31 122 GLU A C 1
ATOM 943 O O . GLU A 1 122 ? 4.623 16.543 -6.381 1.00 84.31 122 GLU A O 1
ATOM 948 N N . GLN A 1 123 ? 4.616 16.021 -4.215 1.00 72.88 123 GLN A N 1
ATOM 949 C CA . GLN A 1 123 ? 5.940 16.604 -3.940 1.00 72.88 123 GLN A CA 1
ATOM 950 C C . GLN A 1 123 ? 7.110 15.769 -4.488 1.00 72.88 123 GLN A C 1
ATOM 952 O O . GLN A 1 123 ? 8.260 16.204 -4.409 1.00 72.88 123 GLN A O 1
ATOM 957 N N . LEU A 1 124 ? 6.836 14.559 -4.980 1.00 65.31 124 LEU A N 1
ATOM 958 C CA . LEU A 1 124 ? 7.831 13.598 -5.462 1.00 65.31 124 LEU A CA 1
ATOM 959 C C . LEU A 1 124 ? 7.798 13.426 -6.991 1.00 65.31 124 LEU A C 1
ATOM 961 O O . LEU A 1 124 ? 8.672 12.740 -7.527 1.00 65.31 124 LEU A O 1
ATOM 965 N N . GLN A 1 125 ? 6.810 14.030 -7.662 1.00 56.69 125 GLN A N 1
ATOM 966 C CA . GLN A 1 125 ? 6.651 14.091 -9.121 1.00 56.69 125 GLN A CA 1
ATOM 967 C C . GLN A 1 125 ? 7.269 15.373 -9.689 1.00 56.69 125 GLN A C 1
ATOM 969 O O . GLN A 1 125 ? 7.788 15.295 -10.826 1.00 56.69 125 GLN A O 1
#

Solvent-accessible surface area (backbone atoms only — not comparable to full-atom values): 7177 Å² total; per-residue (Å²): 134,85,83,78,73,80,80,76,76,76,77,46,60,66,56,53,51,50,53,52,50,48,44,54,49,51,49,34,68,68,42,26,88,80,66,36,82,62,44,51,54,51,35,48,22,52,16,19,59,67,45,22,84,83,38,55,71,45,39,60,39,52,80,40,55,73,89,74,63,44,72,68,50,50,55,65,60,47,59,93,59,51,58,68,60,49,49,56,45,52,50,54,34,48,53,42,29,47,51,52,44,28,74,76,54,42,78,79,51,34,59,67,50,49,58,53,43,52,57,58,54,61,76,75,110

pLDDT: mean 87.37, std 13.62, range [37.31, 97.31]

Radius of gyration: 15.76 Å; Cα contacts (8 Å, |Δi|>4): 105; chains: 1; bounding box: 49×41×37 Å

Secondary structure (DSSP, 8-state):
------------HHHHHHHHHHHHHHHHHHHHHHH-TTHHHHHHHHHHHHHTTT-GGGTHHHHS-GGG--HHHHHHHTTT--HHHHHHHHHHHHHHHHHHHHHHHGGGTHHHHHHHHHHHHHTT-

Foldseek 3Di:
DDPPPDPPPDQDLLNLLVLLLVLLVLVQVQCCVPPRNCLSLVQLLVLLVVLCVVVVLSNVSVVDGSVRDDPVNSCVSVPPPDSVNSNVSSVSSVVSSLVVSCVVPPPPRSVVSVVVSVVSVVVSD

Sequence (125 aa):
MSNMSDHSSSVSREQVAEAYLRAFRLIDDRVTPYLGKVTTRVLVQGAAKRVSSTYPFLHFLVKMPYTDVVPTVVQEQLSGVSTIELAAALDALLQECFAGIKELTGDLIAPPIYDEVTRQLEQLQ